Protein AF-A0A317YLZ7-F1 (afdb_monomer)

Solvent-accessible surface area (backbone atoms only — not comparable to full-atom values): 7105 Å² total; per-residue (Å²): 136,57,72,63,61,44,31,77,71,70,47,100,58,85,83,80,78,48,84,94,40,26,85,81,84,81,86,85,87,81,85,78,89,62,98,79,67,65,91,56,52,68,58,48,54,52,48,66,73,26,67,70,48,34,42,48,42,15,74,77,65,61,37,84,62,92,52,91,95,43,78,86,51,63,61,101,81,50,81,52,73,91,75,49,51,57,55,51,78,89,74,54,79,95,54,59,69,71,60,49,52,64,75,74,109

Foldseek 3Di:
DDLVVCVVVVHPGADDQDPVAHEDDDDDDDQDDDDDGDPCPVVVVCVCLDQVNQLVCCVVPQDDHPDPPHDRDDDPRDDDPVPHRHDDPVNDDPAPPVRVVVVVD

Structure (mmCIF, N/CA/C/O backbone):
data_AF-A0A317YLZ7-F1
#
_entry.id   AF-A0A317YLZ7-F1
#
loop_
_atom_site.group_PDB
_atom_site.id
_atom_site.type_symbol
_atom_site.label_atom_id
_atom_site.label_alt_id
_atom_site.label_comp_id
_atom_site.label_asym_id
_atom_site.label_entity_id
_atom_site.label_seq_id
_atom_site.pdbx_PDB_ins_code
_atom_site.Cartn_x
_atom_site.Cartn_y
_atom_site.Cartn_z
_atom_site.occupancy
_atom_site.B_iso_or_equiv
_atom_site.auth_seq_id
_atom_site.auth_comp_id
_atom_site.auth_asym_id
_atom_site.auth_atom_id
_atom_site.pdbx_PDB_model_num
ATOM 1 N N . GLN A 1 1 ? 2.590 15.661 0.797 1.00 59.16 1 GLN A N 1
ATOM 2 C CA . GLN A 1 1 ? 2.563 15.504 2.269 1.00 59.16 1 GLN A CA 1
ATOM 3 C C . GLN A 1 1 ? 1.154 15.080 2.642 1.00 59.16 1 GLN A C 1
ATOM 5 O O . GLN A 1 1 ? 0.222 15.622 2.059 1.00 59.16 1 GLN A O 1
ATOM 10 N N . ASP A 1 2 ? 1.008 14.080 3.508 1.00 80.69 2 ASP A N 1
ATOM 11 C CA . ASP A 1 2 ? -0.284 13.485 3.878 1.00 80.69 2 ASP A CA 1
ATOM 12 C C . ASP A 1 2 ? -0.834 14.063 5.200 1.00 80.69 2 ASP A C 1
ATOM 14 O O . ASP A 1 2 ? -0.203 14.909 5.836 1.00 80.69 2 ASP A O 1
ATOM 18 N N . ALA A 1 3 ? -2.023 13.619 5.623 1.00 85.56 3 ALA A N 1
ATOM 19 C CA . ALA A 1 3 ? -2.669 14.087 6.855 1.00 85.56 3 ALA A CA 1
ATOM 20 C C . ALA A 1 3 ? -1.830 13.823 8.125 1.00 85.56 3 ALA A C 1
ATOM 22 O O . ALA A 1 3 ? -1.826 14.647 9.039 1.00 85.56 3 ALA A O 1
ATOM 23 N N . ARG A 1 4 ? -1.068 12.718 8.160 1.00 85.19 4 ARG A N 1
ATOM 24 C CA . ARG A 1 4 ? -0.138 12.387 9.257 1.00 85.19 4 ARG A CA 1
ATOM 25 C C . ARG A 1 4 ? 0.943 13.437 9.412 1.00 85.19 4 ARG A C 1
ATOM 27 O O . ARG A 1 4 ? 1.182 13.917 10.514 1.00 85.19 4 ARG A O 1
ATOM 34 N N . THR A 1 5 ? 1.544 13.835 8.293 1.00 87.69 5 THR A N 1
ATOM 35 C CA . THR A 1 5 ? 2.594 14.856 8.277 1.00 87.69 5 THR A CA 1
ATOM 36 C C . THR A 1 5 ? 2.117 16.155 8.936 1.00 87.69 5 THR A C 1
ATOM 38 O O . THR A 1 5 ? 2.860 16.772 9.694 1.00 87.69 5 THR A O 1
ATOM 41 N N . TRP A 1 6 ? 0.874 16.571 8.677 1.00 90.00 6 TRP A N 1
ATOM 42 C CA . TRP A 1 6 ? 0.303 17.780 9.276 1.00 90.00 6 TRP A CA 1
ATOM 43 C C . TRP A 1 6 ? -0.043 17.604 10.756 1.00 90.00 6 TRP A C 1
ATOM 45 O O . TRP A 1 6 ? 0.287 18.478 11.557 1.00 90.00 6 TRP A O 1
ATOM 55 N N . LYS A 1 7 ? -0.622 16.461 11.139 1.00 90.06 7 LYS A N 1
ATOM 56 C CA . LYS A 1 7 ? -0.879 16.125 12.547 1.00 90.06 7 LYS A CA 1
ATOM 57 C C . LYS A 1 7 ? 0.412 16.140 13.377 1.00 90.06 7 LYS A C 1
ATOM 59 O O . LYS A 1 7 ? 0.462 16.788 14.417 1.00 90.06 7 LYS A O 1
ATOM 64 N N . ASN A 1 8 ? 1.483 15.529 12.869 1.00 88.38 8 ASN A N 1
ATOM 65 C CA . ASN A 1 8 ? 2.789 15.473 13.540 1.00 88.38 8 ASN A CA 1
ATOM 66 C C . ASN A 1 8 ? 3.482 16.845 13.630 1.00 88.38 8 ASN A C 1
ATOM 68 O O . ASN A 1 8 ? 4.347 17.044 14.476 1.00 88.38 8 ASN A O 1
ATOM 72 N N . LYS A 1 9 ? 3.081 17.814 12.796 1.00 92.25 9 LYS A N 1
ATOM 73 C CA . LYS A 1 9 ? 3.517 19.220 12.881 1.00 92.25 9 LYS A CA 1
ATOM 74 C C . LYS A 1 9 ? 2.714 20.052 13.892 1.00 92.25 9 LYS A C 1
ATOM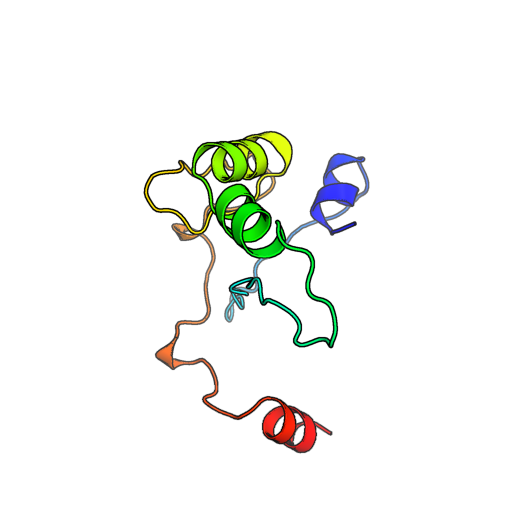 76 O O . LYS A 1 9 ? 2.934 21.256 13.977 1.00 92.25 9 LYS A O 1
ATOM 81 N N . GLY A 1 10 ? 1.780 19.446 14.628 1.00 92.69 10 GLY A N 1
ATOM 82 C CA . GLY A 1 10 ? 0.967 20.126 15.641 1.00 92.69 10 GLY A CA 1
ATOM 83 C C . GLY A 1 10 ? -0.254 20.864 15.089 1.00 92.69 10 GLY A C 1
ATOM 84 O O . GLY A 1 10 ? -0.894 21.615 15.822 1.00 92.69 10 GLY A O 1
ATOM 85 N N . TYR A 1 11 ? -0.604 20.662 13.814 1.00 94.50 11 TYR A N 1
ATOM 86 C CA . TYR A 1 11 ? -1.858 21.193 13.281 1.00 94.50 11 TYR A CA 1
ATOM 87 C C . TYR A 1 11 ? -3.052 20.448 13.899 1.00 94.50 11 TYR A C 1
ATOM 89 O O . TYR A 1 11 ? -2.937 19.253 14.187 1.00 94.50 11 TYR A O 1
ATOM 97 N N . PRO A 1 12 ? -4.215 21.107 14.057 1.00 95.12 12 PRO A N 1
ATOM 98 C CA . PRO A 1 12 ? -5.421 20.503 14.625 1.00 95.12 12 PRO A CA 1
ATOM 99 C C . PRO A 1 12 ? -6.087 19.538 13.626 1.00 95.12 12 PRO A C 1
ATOM 101 O O . PRO A 1 12 ? -7.157 19.807 13.084 1.00 95.12 12 PRO A O 1
ATOM 104 N N . VAL A 1 13 ? -5.423 18.413 13.350 1.00 93.56 13 VAL A N 1
ATOM 105 C CA . VAL A 1 13 ? -5.851 17.385 12.395 1.00 93.56 13 VAL A CA 1
ATOM 106 C C . VAL A 1 13 ? -6.210 16.103 13.138 1.00 93.56 13 VAL A C 1
ATOM 108 O O . VAL A 1 13 ? -5.370 15.480 13.792 1.00 93.56 13 VAL A O 1
ATOM 111 N N . SER A 1 14 ? -7.453 15.664 12.964 1.00 92.50 14 SER A N 1
ATOM 112 C CA . SER A 1 14 ? -7.927 14.348 13.396 1.00 92.50 14 SER A CA 1
ATOM 113 C C . SER A 1 14 ? -7.932 13.382 12.214 1.00 92.50 14 SER A C 1
ATOM 115 O O . SER A 1 14 ? -8.330 13.744 11.110 1.00 92.50 14 SER A O 1
ATOM 117 N N . ILE A 1 15 ? -7.492 12.146 12.447 1.00 92.25 15 ILE A N 1
ATOM 118 C CA . ILE A 1 15 ? -7.497 11.071 11.447 1.00 92.25 15 ILE A CA 1
ATOM 119 C C . ILE A 1 15 ? -8.609 10.111 11.851 1.00 92.25 15 ILE A C 1
ATOM 121 O O . ILE A 1 15 ? -8.604 9.614 12.975 1.00 92.25 15 ILE A O 1
ATOM 125 N N . VAL A 1 16 ? -9.570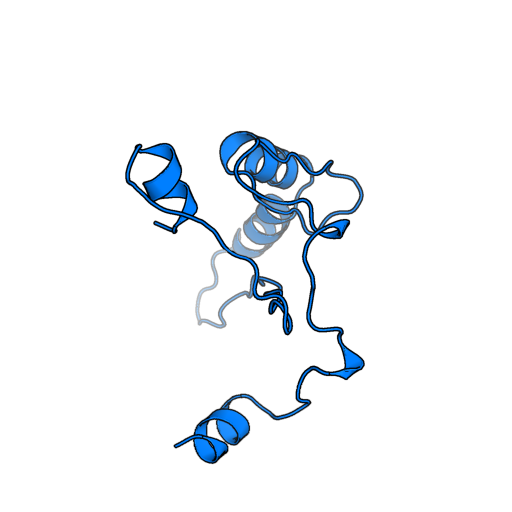 9.902 10.955 1.00 93.88 16 VAL A N 1
ATOM 126 C CA . VAL A 1 16 ? -10.771 9.096 11.201 1.00 93.88 16 VAL A CA 1
ATOM 127 C C . VAL A 1 16 ? -10.829 7.977 10.172 1.00 93.88 16 VAL A C 1
ATOM 129 O O . VAL A 1 16 ? -10.652 8.218 8.978 1.00 93.88 16 VAL A O 1
ATOM 132 N N . TYR A 1 17 ? -11.107 6.764 10.640 1.00 95.38 17 TYR A N 1
ATOM 133 C CA . TYR A 1 17 ? -11.416 5.611 9.801 1.00 95.38 17 TYR A CA 1
ATOM 134 C C . TYR A 1 17 ? -12.945 5.446 9.748 1.00 95.38 17 TYR A C 1
ATOM 136 O O . TYR A 1 17 ? -13.539 5.212 10.802 1.00 95.38 17 TYR A O 1
ATOM 144 N N . PRO A 1 18 ? -13.605 5.613 8.582 1.00 97.31 18 PRO A N 1
ATOM 145 C CA . PRO A 1 18 ? -15.066 5.549 8.479 1.00 97.31 18 PRO A CA 1
ATOM 146 C C . PRO A 1 18 ? -15.633 4.217 8.976 1.00 97.31 18 PRO A C 1
ATOM 148 O O . PRO A 1 18 ? -15.157 3.152 8.572 1.00 97.31 18 PRO A O 1
ATOM 151 N N . ILE A 1 19 ? -16.658 4.278 9.831 1.00 97.38 19 ILE A N 1
ATOM 152 C CA . ILE A 1 19 ? -17.244 3.103 10.497 1.00 97.38 19 ILE A CA 1
ATOM 153 C C . ILE A 1 19 ? -18.027 2.205 9.533 1.00 97.38 19 ILE A C 1
ATOM 155 O O . ILE A 1 19 ? -18.133 1.001 9.755 1.00 97.38 19 ILE A O 1
ATOM 159 N N . GLU A 1 20 ? -18.546 2.776 8.447 1.00 97.44 20 GLU A N 1
ATOM 160 C CA . GLU A 1 20 ? -19.263 2.075 7.382 1.00 97.44 20 GLU A CA 1
ATOM 161 C C . GLU A 1 20 ? -18.324 1.187 6.555 1.00 97.44 20 GLU A C 1
ATOM 163 O O . GLU A 1 20 ? -18.757 0.211 5.934 1.00 97.44 20 GLU A O 1
ATOM 168 N N . GLY A 1 21 ? -17.033 1.527 6.549 1.00 97.38 21 GLY A N 1
ATOM 169 C CA . GLY A 1 21 ? -16.001 0.827 5.809 1.00 97.38 21 GLY A CA 1
ATOM 170 C C . GLY A 1 21 ? -14.887 1.761 5.345 1.00 97.38 21 GLY A C 1
ATOM 171 O O . GLY A 1 21 ? -15.111 2.737 4.634 1.00 97.38 21 GLY A O 1
ATOM 172 N N . THR A 1 22 ? -13.654 1.408 5.684 1.00 97.88 22 THR A N 1
ATOM 173 C CA . THR A 1 22 ? -12.436 2.073 5.224 1.00 97.88 22 THR A CA 1
ATOM 174 C C . THR A 1 22 ? -11.865 1.341 4.010 1.00 97.88 22 THR A C 1
ATOM 176 O O . THR A 1 22 ? -11.594 0.140 4.065 1.00 97.88 22 THR A O 1
ATOM 179 N N . MET A 1 23 ? -11.645 2.058 2.908 1.00 97.31 23 MET A N 1
ATOM 180 C CA . MET A 1 23 ? -10.906 1.524 1.762 1.00 97.31 23 MET A CA 1
ATOM 181 C C . MET A 1 23 ? -9.425 1.358 2.120 1.00 97.31 23 MET A C 1
ATOM 183 O O . MET A 1 23 ? -8.793 2.303 2.591 1.00 97.31 23 MET A O 1
ATOM 187 N N . LEU A 1 24 ? -8.859 0.178 1.854 1.00 96.94 24 LEU A N 1
ATOM 188 C CA . LEU A 1 24 ? -7.417 -0.049 1.934 1.00 96.94 24 LEU A CA 1
ATOM 189 C C . LEU A 1 24 ? -6.814 -0.026 0.532 1.00 96.94 24 LEU A C 1
ATOM 191 O O . LEU A 1 24 ? -7.065 -0.926 -0.269 1.00 96.94 24 LEU A O 1
ATOM 195 N N . ASN A 1 25 ? -5.978 0.971 0.259 1.00 95.81 25 ASN A N 1
ATOM 196 C CA . ASN A 1 25 ? -5.195 1.006 -0.969 1.00 95.81 25 ASN A CA 1
ATOM 197 C C . ASN A 1 25 ? -3.991 0.065 -0.843 1.00 95.81 25 ASN A C 1
ATOM 199 O O . ASN A 1 25 ? -3.290 0.071 0.169 1.00 95.81 25 ASN A O 1
ATOM 203 N N . VAL A 1 26 ? -3.757 -0.744 -1.878 1.00 96.31 26 VAL A N 1
ATOM 204 C CA . VAL A 1 26 ? -2.556 -1.578 -2.003 1.00 96.31 26 VAL A CA 1
ATOM 205 C C . VAL A 1 26 ? -1.649 -0.926 -3.033 1.00 96.31 26 VAL A C 1
ATOM 207 O O . VAL A 1 26 ? -1.856 -1.071 -4.238 1.00 96.31 26 VAL A O 1
ATOM 210 N N . ASP A 1 27 ? -0.665 -0.180 -2.543 1.00 96.19 27 ASP A N 1
ATOM 211 C CA . ASP A 1 27 ? 0.247 0.572 -3.397 1.00 96.19 27 ASP A CA 1
ATOM 212 C C . ASP A 1 27 ? 1.178 -0.368 -4.178 1.00 96.19 27 ASP A C 1
ATOM 214 O O . ASP A 1 27 ? 1.677 -1.372 -3.660 1.00 96.19 27 ASP A O 1
ATOM 218 N N . GLY A 1 28 ? 1.410 -0.036 -5.450 1.00 96.38 28 GLY A N 1
ATOM 219 C CA . GLY A 1 28 ? 2.189 -0.844 -6.385 1.00 96.38 28 GLY A CA 1
ATOM 220 C C . GLY A 1 28 ? 3.387 -0.101 -6.968 1.00 96.38 28 GLY A C 1
ATOM 221 O O . GLY A 1 28 ? 3.448 1.126 -6.978 1.00 96.38 28 GLY A O 1
ATOM 222 N N . ILE A 1 29 ? 4.339 -0.867 -7.501 1.00 97.88 29 ILE A N 1
ATOM 223 C CA . ILE A 1 29 ? 5.477 -0.359 -8.273 1.00 97.88 29 ILE A CA 1
ATOM 224 C C . ILE A 1 29 ? 5.454 -1.056 -9.632 1.00 97.88 29 ILE A C 1
ATOM 226 O O . ILE A 1 29 ? 5.359 -2.281 -9.697 1.00 97.88 29 ILE A O 1
ATOM 230 N N . ALA A 1 30 ? 5.578 -0.284 -10.709 1.00 97.81 30 ALA A N 1
ATOM 231 C CA . ALA A 1 30 ? 5.659 -0.795 -12.072 1.00 97.81 30 ALA A CA 1
ATOM 232 C C . ALA A 1 30 ? 6.892 -0.231 -12.786 1.00 97.81 30 ALA A C 1
ATOM 234 O O . ALA A 1 30 ? 7.347 0.878 -12.501 1.00 97.81 30 ALA A O 1
ATOM 235 N N . LEU A 1 31 ? 7.434 -1.003 -13.726 1.00 97.62 31 LEU A N 1
ATOM 236 C CA . LEU A 1 31 ? 8.453 -0.520 -14.651 1.00 97.62 31 LEU A CA 1
ATOM 237 C C . LEU A 1 31 ? 7.751 0.097 -15.856 1.00 97.62 31 LEU A C 1
ATOM 239 O O . LEU A 1 31 ? 6.931 -0.557 -16.492 1.00 97.62 31 LEU A O 1
ATOM 243 N N . VAL A 1 32 ? 8.079 1.350 -16.156 1.00 97.69 32 VAL A N 1
ATOM 244 C CA . VAL A 1 32 ? 7.541 2.046 -17.326 1.00 97.69 32 VAL A CA 1
ATOM 245 C C . VAL A 1 32 ? 8.253 1.545 -18.576 1.00 97.69 32 VAL A C 1
ATOM 247 O O . VAL A 1 32 ? 9.485 1.527 -18.625 1.00 97.69 32 VAL A O 1
ATOM 250 N N . GLU A 1 33 ? 7.476 1.165 -19.585 1.00 97.00 33 GLU A N 1
ATOM 251 C CA . GLU A 1 33 ? 7.996 0.837 -20.906 1.00 97.00 33 GLU A CA 1
ATOM 252 C C . GLU A 1 33 ? 8.509 2.105 -21.598 1.00 97.00 33 GLU A C 1
ATOM 254 O O . GLU A 1 33 ? 7.802 3.106 -21.711 1.00 97.00 33 GLU A O 1
ATOM 259 N N . ASN A 1 34 ? 9.772 2.087 -22.018 1.00 96.88 34 ASN A N 1
ATOM 260 C CA . ASN A 1 34 ? 10.397 3.171 -22.766 1.00 96.88 34 ASN A CA 1
ATOM 261 C C . ASN A 1 34 ? 11.563 2.631 -23.609 1.00 96.88 34 ASN A C 1
ATOM 263 O O . ASN A 1 34 ? 12.014 1.505 -23.411 1.00 96.88 34 ASN A O 1
ATOM 267 N N . ALA A 1 35 ? 12.053 3.442 -24.553 1.00 97.50 35 ALA A N 1
ATOM 268 C CA . ALA A 1 35 ? 13.083 3.022 -25.506 1.00 97.50 35 ALA A CA 1
ATOM 269 C C . ALA A 1 35 ? 14.438 2.683 -24.853 1.00 97.50 35 ALA A C 1
ATOM 271 O O . ALA A 1 35 ? 15.164 1.826 -25.347 1.00 97.50 35 ALA A O 1
ATOM 272 N N . HIS A 1 36 ? 14.781 3.344 -23.743 1.00 97.00 36 HIS A N 1
ATOM 273 C CA . HIS A 1 36 ? 16.084 3.214 -23.086 1.00 97.00 36 HIS A CA 1
ATOM 274 C C . HIS A 1 36 ? 15.914 3.046 -21.567 1.00 97.00 36 HIS A C 1
ATOM 276 O O . HIS A 1 36 ? 16.184 3.979 -20.801 1.00 97.00 36 HIS A O 1
ATOM 282 N N . PRO A 1 37 ? 15.453 1.872 -21.097 1.00 96.50 37 PRO A N 1
ATOM 283 C CA . PRO A 1 37 ? 15.188 1.663 -19.683 1.00 96.50 37 PRO A CA 1
ATOM 284 C C . PRO A 1 37 ? 16.493 1.660 -18.891 1.00 96.50 37 PRO A C 1
ATOM 286 O O . PRO A 1 37 ? 17.472 1.009 -19.258 1.00 96.50 37 PRO A O 1
ATOM 289 N N . HIS A 1 38 ? 16.507 2.355 -17.752 1.00 97.69 38 HIS A N 1
ATOM 290 C CA . HIS A 1 38 ? 17.700 2.403 -16.914 1.00 97.69 38 HIS A CA 1
ATOM 291 C C . HIS A 1 38 ? 18.065 0.989 -16.410 1.00 97.69 38 HIS A C 1
ATOM 293 O O . HIS A 1 38 ? 17.210 0.315 -15.816 1.00 97.69 38 HIS A O 1
ATOM 299 N N . PRO A 1 39 ? 19.331 0.542 -16.536 1.00 97.31 39 PRO A N 1
ATOM 300 C CA . PRO A 1 39 ? 19.723 -0.847 -16.265 1.00 97.31 39 PRO A CA 1
ATOM 301 C C . PRO A 1 39 ? 19.540 -1.269 -14.797 1.00 97.31 39 PRO A C 1
ATOM 303 O O . PRO A 1 39 ? 19.436 -2.453 -14.490 1.00 97.31 39 PRO A O 1
ATOM 306 N N . LYS A 1 40 ? 19.467 -0.308 -13.864 1.00 98.25 40 LYS A N 1
ATOM 307 C CA . LYS A 1 40 ? 19.259 -0.565 -12.423 1.00 98.25 40 LYS A CA 1
ATOM 308 C C . LYS A 1 40 ? 17.799 -0.476 -11.958 1.00 98.25 40 LYS A C 1
ATOM 310 O O . LYS A 1 40 ? 17.552 -0.631 -10.766 1.00 98.25 40 LYS A O 1
ATOM 315 N N . SER A 1 41 ? 16.837 -0.241 -12.850 1.00 97.56 41 SER A N 1
ATOM 316 C CA . SER A 1 41 ? 15.414 -0.087 -12.489 1.00 97.56 41 SER A CA 1
ATOM 317 C C . SER A 1 41 ? 14.854 -1.306 -11.739 1.00 97.56 41 SER A C 1
ATOM 319 O O . SER A 1 41 ? 14.266 -1.159 -10.672 1.00 97.56 41 SER A O 1
ATOM 321 N N . LYS A 1 42 ? 15.155 -2.527 -12.198 1.00 98.12 42 LYS A N 1
ATOM 322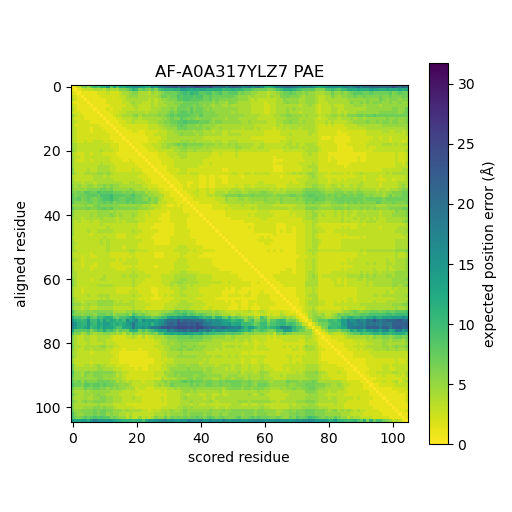 C CA . LYS A 1 42 ? 14.800 -3.772 -11.488 1.00 98.12 42 LYS A CA 1
ATOM 323 C C . LYS A 1 42 ? 15.430 -3.858 -10.093 1.00 98.12 42 LYS A C 1
ATOM 325 O O . LYS A 1 42 ? 14.777 -4.260 -9.135 1.00 98.12 42 LYS 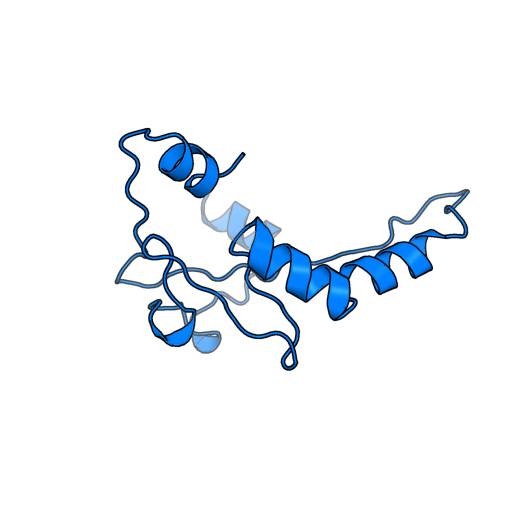A O 1
ATOM 330 N N . LYS A 1 43 ? 16.692 -3.434 -9.953 1.00 98.38 43 LYS A N 1
ATOM 331 C CA . LYS A 1 43 ? 17.389 -3.405 -8.656 1.00 98.38 43 LYS A CA 1
ATOM 332 C C . LYS A 1 43 ? 16.746 -2.402 -7.694 1.00 98.38 43 LYS A C 1
ATOM 334 O O . LYS A 1 43 ? 16.690 -2.676 -6.499 1.00 98.38 43 LYS A O 1
ATOM 339 N N . LEU A 1 44 ? 16.229 -1.286 -8.208 1.00 98.56 44 LEU A N 1
ATOM 340 C CA . LEU A 1 44 ? 15.458 -0.330 -7.416 1.00 98.56 44 LEU A CA 1
ATOM 341 C C . LEU A 1 44 ? 14.151 -0.949 -6.905 1.00 98.56 44 LEU A C 1
ATOM 343 O O . LEU A 1 44 ? 13.871 -0.826 -5.719 1.00 98.56 44 LEU A O 1
ATOM 347 N N . VAL A 1 45 ? 13.402 -1.672 -7.748 1.00 98.50 45 VAL A N 1
ATOM 348 C CA . VAL A 1 45 ? 12.193 -2.394 -7.301 1.00 98.50 45 VAL A CA 1
ATOM 349 C C . VAL A 1 45 ? 12.538 -3.356 -6.1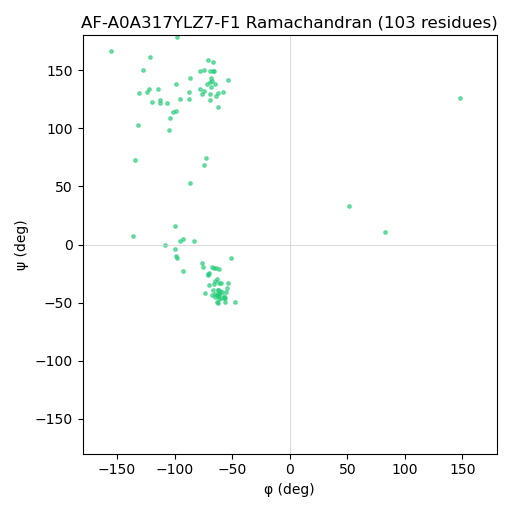61 1.00 98.50 45 VAL A C 1
ATOM 351 O O . VAL A 1 45 ? 11.928 -3.284 -5.098 1.00 98.50 45 VAL A O 1
ATOM 354 N N . HIS A 1 46 ? 13.583 -4.176 -6.327 1.00 98.44 46 HIS A N 1
ATOM 355 C CA . HIS A 1 46 ? 14.036 -5.088 -5.271 1.00 98.44 46 HIS A CA 1
ATOM 356 C C . HIS A 1 46 ? 14.430 -4.369 -3.979 1.00 98.44 46 HIS A C 1
ATOM 358 O O . HIS A 1 46 ? 14.103 -4.851 -2.895 1.00 98.44 46 HIS A O 1
ATOM 364 N N . TYR A 1 47 ? 15.116 -3.228 -4.085 1.00 98.62 47 TYR A N 1
ATOM 365 C CA . TYR A 1 47 ? 15.487 -2.406 -2.937 1.00 98.62 47 TYR A CA 1
ATOM 366 C C . TYR A 1 47 ? 14.247 -1.891 -2.198 1.00 98.62 47 TYR A C 1
ATOM 368 O O . TYR A 1 47 ? 14.135 -2.105 -0.991 1.00 98.62 47 TYR A O 1
ATOM 376 N N . LEU A 1 48 ? 13.28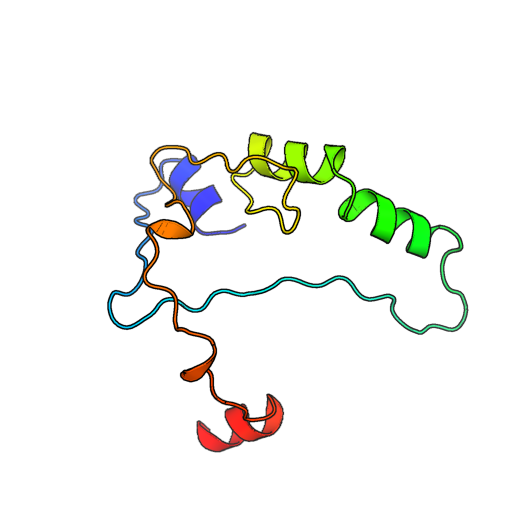5 -1.300 -2.912 1.00 98.38 48 LEU A N 1
ATOM 377 C CA . LEU A 1 48 ? 12.054 -0.754 -2.329 1.00 98.38 48 LEU A CA 1
ATOM 378 C C . LEU A 1 48 ? 11.201 -1.832 -1.642 1.00 98.38 48 LEU A C 1
ATOM 380 O O . LEU A 1 48 ? 10.590 -1.565 -0.609 1.00 98.38 48 LEU A O 1
ATOM 384 N N . THR A 1 49 ? 11.208 -3.066 -2.156 1.00 98.12 49 THR A N 1
ATOM 385 C CA . THR A 1 49 ? 10.488 -4.212 -1.564 1.00 98.12 49 THR A CA 1
ATOM 386 C C . THR A 1 49 ? 11.331 -5.047 -0.588 1.00 98.12 49 THR A C 1
ATOM 388 O O . THR A 1 49 ? 10.902 -6.116 -0.139 1.00 98.12 49 THR A O 1
ATOM 391 N N . SER A 1 50 ? 12.560 -4.623 -0.284 1.00 98.56 50 SER A N 1
ATOM 392 C CA . SER A 1 50 ? 13.449 -5.351 0.628 1.00 98.56 50 SER A CA 1
ATOM 393 C C . SER A 1 50 ? 13.017 -5.182 2.085 1.00 98.56 50 SER A C 1
ATOM 395 O O . SER A 1 50 ? 12.473 -4.147 2.467 1.00 98.56 50 SER A O 1
ATOM 397 N N . ARG A 1 51 ? 13.285 -6.190 2.926 1.00 98.31 51 ARG A N 1
ATOM 398 C CA . ARG A 1 51 ? 12.914 -6.167 4.351 1.00 98.31 51 ARG A CA 1
ATOM 399 C C . ARG A 1 51 ? 13.479 -4.948 5.084 1.00 98.31 51 ARG A C 1
ATOM 401 O O . ARG A 1 51 ? 12.753 -4.308 5.830 1.00 98.31 51 ARG A O 1
ATOM 408 N N . SER A 1 52 ? 14.754 -4.621 4.879 1.00 97.94 52 SER A N 1
ATOM 409 C CA . SER A 1 52 ? 15.415 -3.516 5.586 1.00 97.94 52 SER A CA 1
ATOM 410 C C . SER A 1 52 ? 14.821 -2.155 5.227 1.00 97.94 52 SER A C 1
ATOM 412 O O . SER A 1 52 ? 14.575 -1.345 6.115 1.00 97.94 52 SER A O 1
ATOM 414 N N . VAL A 1 53 ? 14.541 -1.916 3.945 1.00 98.38 53 VAL A N 1
ATOM 415 C CA . VAL A 1 53 ? 13.906 -0.670 3.491 1.00 98.38 53 VAL A CA 1
ATOM 416 C C . VAL A 1 53 ? 12.472 -0.586 3.989 1.00 98.38 53 VAL A C 1
ATOM 418 O O . VAL A 1 53 ? 12.067 0.447 4.507 1.00 98.38 53 VAL A O 1
ATOM 421 N N . GLN A 1 54 ? 11.722 -1.682 3.906 1.00 98.31 54 GLN A N 1
ATOM 422 C CA . GLN A 1 54 ? 10.361 -1.742 4.427 1.00 98.31 54 GLN A CA 1
ATOM 423 C C . GLN A 1 54 ? 10.315 -1.498 5.944 1.00 98.31 54 GLN A C 1
ATOM 425 O O . GLN A 1 54 ? 9.495 -0.711 6.402 1.00 98.31 54 GLN A O 1
ATOM 430 N N . GLN A 1 55 ? 11.237 -2.081 6.714 1.00 97.06 55 GLN A N 1
ATOM 431 C CA . GLN A 1 55 ? 11.346 -1.835 8.156 1.00 97.06 55 GLN A CA 1
ATOM 432 C C . GLN A 1 55 ? 11.674 -0.372 8.465 1.00 97.06 55 GLN A C 1
ATOM 434 O O . GLN A 1 55 ? 11.120 0.194 9.405 1.00 97.06 55 GLN A O 1
ATOM 439 N N . ARG A 1 56 ? 12.549 0.247 7.665 1.00 96.12 56 ARG A N 1
ATOM 440 C CA . ARG A 1 56 ? 12.868 1.671 7.786 1.00 96.12 56 ARG A CA 1
ATOM 441 C C . ARG A 1 56 ? 11.644 2.547 7.523 1.00 96.12 56 ARG A C 1
ATOM 443 O O . ARG A 1 56 ? 11.407 3.483 8.272 1.00 96.12 56 ARG A O 1
ATOM 450 N N . LEU A 1 57 ? 10.854 2.223 6.497 1.00 94.88 57 LEU A N 1
ATOM 451 C CA . LEU A 1 57 ? 9.631 2.962 6.178 1.00 94.88 57 LEU A CA 1
ATOM 452 C C . LEU A 1 57 ? 8.598 2.887 7.307 1.00 94.88 57 LEU A C 1
ATOM 454 O O . LEU A 1 57 ? 7.946 3.886 7.599 1.00 94.88 57 LEU A O 1
ATOM 458 N N . VAL A 1 58 ? 8.464 1.724 7.950 1.00 93.25 58 VAL A N 1
ATOM 459 C CA . VAL A 1 58 ? 7.613 1.577 9.136 1.00 93.25 58 VAL A CA 1
ATOM 460 C C . VAL A 1 58 ? 8.129 2.453 10.282 1.00 93.25 58 VAL A C 1
ATOM 462 O O . VAL A 1 58 ? 7.358 3.218 1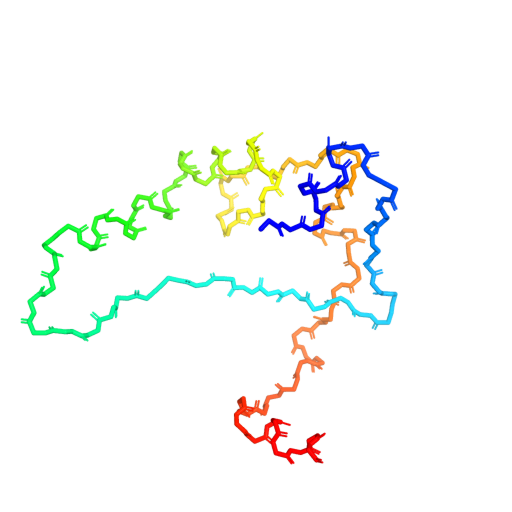0.843 1.00 93.25 58 VAL A O 1
ATOM 465 N N . ALA A 1 59 ? 9.426 2.382 10.592 1.00 91.81 59 ALA A N 1
ATOM 466 C CA . ALA A 1 59 ? 10.007 3.061 11.752 1.00 91.81 59 ALA A CA 1
ATOM 467 C C . ALA A 1 59 ? 10.074 4.594 11.623 1.00 91.81 59 ALA A C 1
ATOM 469 O O . ALA A 1 59 ? 9.947 5.295 12.619 1.00 91.81 59 ALA A O 1
ATOM 470 N N . GLU A 1 60 ? 10.318 5.120 10.418 1.00 90.62 60 GLU A N 1
ATOM 471 C CA . GLU A 1 60 ? 10.484 6.566 10.196 1.00 90.62 60 GLU A CA 1
ATOM 472 C C . GLU A 1 60 ? 9.175 7.277 9.814 1.00 90.62 60 GLU A C 1
ATOM 474 O O . GLU A 1 60 ? 9.079 8.494 9.978 1.00 90.62 60 GLU A O 1
ATOM 479 N N . PHE A 1 61 ? 8.183 6.553 9.278 1.00 88.62 61 PHE A N 1
ATOM 480 C CA . PHE A 1 61 ? 6.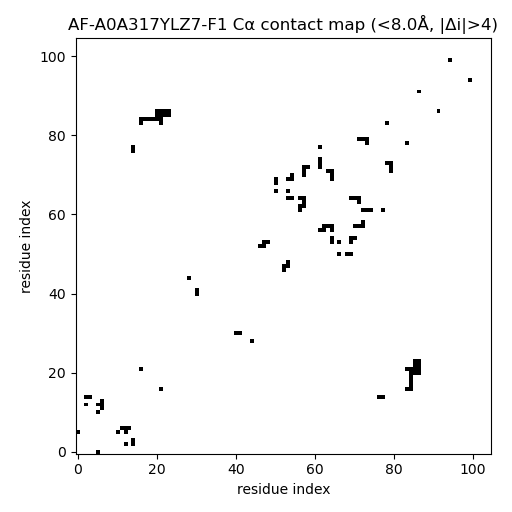993 7.167 8.666 1.00 88.62 61 PHE A CA 1
ATOM 481 C C . PHE A 1 61 ? 5.657 6.510 9.039 1.00 88.62 61 PHE A C 1
ATOM 483 O O . PHE A 1 61 ? 4.642 6.838 8.417 1.00 88.62 61 PHE A O 1
ATOM 490 N N . ASP A 1 62 ? 5.636 5.557 9.978 1.00 89.50 62 ASP A N 1
ATOM 491 C CA . ASP A 1 62 ? 4.439 4.772 10.325 1.00 89.50 62 ASP A CA 1
ATOM 492 C C . ASP A 1 62 ? 3.768 4.147 9.084 1.00 89.50 62 ASP A C 1
ATOM 494 O O . ASP A 1 62 ? 2.537 4.043 8.966 1.00 89.50 62 ASP A O 1
ATOM 498 N N . ALA A 1 63 ? 4.582 3.786 8.084 1.00 91.19 63 ALA A N 1
ATOM 499 C CA . ALA A 1 63 ? 4.100 3.103 6.895 1.00 91.19 63 ALA A CA 1
ATOM 500 C C . ALA A 1 63 ? 3.608 1.699 7.263 1.00 91.19 63 ALA A C 1
ATOM 502 O O . ALA A 1 63 ? 4.035 1.102 8.248 1.00 91.19 63 ALA A O 1
ATOM 503 N N . LYS A 1 64 ? 2.733 1.131 6.433 1.00 93.88 64 LYS A N 1
ATOM 504 C CA . LYS A 1 64 ? 2.279 -0.252 6.594 1.00 93.88 64 LYS A CA 1
ATOM 505 C C . LYS A 1 64 ? 2.973 -1.125 5.563 1.00 93.88 64 LYS A C 1
ATOM 507 O O . LYS A 1 64 ? 2.718 -0.996 4.369 1.00 93.88 64 LYS A O 1
ATOM 512 N N . SER A 1 65 ? 3.902 -1.963 6.023 1.00 96.44 65 SER A N 1
ATOM 513 C CA . SER A 1 65 ? 4.663 -2.826 5.123 1.00 96.44 65 SER A CA 1
ATOM 514 C C . SER A 1 65 ? 3.779 -3.904 4.502 1.00 96.44 65 SER A C 1
ATOM 516 O O . SER A 1 65 ? 2.918 -4.481 5.159 1.00 96.44 65 SER A O 1
ATOM 518 N N . ILE A 1 66 ? 4.052 -4.229 3.237 1.00 96.44 66 ILE A N 1
ATOM 519 C CA . ILE A 1 66 ? 3.434 -5.364 2.540 1.00 96.44 66 ILE A CA 1
ATOM 520 C C . ILE A 1 66 ? 4.033 -6.719 2.960 1.00 96.44 66 ILE A C 1
ATOM 522 O O . ILE A 1 66 ? 3.482 -7.778 2.651 1.00 96.44 66 ILE A O 1
ATOM 526 N N . ARG A 1 67 ? 5.200 -6.716 3.617 1.00 97.31 67 ARG A N 1
ATOM 527 C CA . ARG A 1 67 ? 5.907 -7.945 3.981 1.00 97.31 67 ARG A CA 1
ATOM 528 C C . ARG A 1 67 ? 5.424 -8.487 5.322 1.00 97.31 67 ARG A C 1
ATOM 530 O O . ARG A 1 67 ? 5.209 -7.740 6.264 1.00 97.31 67 ARG A O 1
ATOM 537 N N . LYS A 1 68 ? 5.363 -9.816 5.430 1.00 96.56 68 LYS A N 1
ATOM 538 C CA . LYS A 1 68 ? 4.994 -10.523 6.670 1.00 96.56 68 LYS A CA 1
ATOM 539 C C . LYS A 1 68 ? 6.109 -10.548 7.726 1.00 96.56 68 LYS A C 1
ATOM 541 O O . LYS A 1 68 ? 5.839 -10.833 8.882 1.00 96.56 68 LYS A O 1
ATOM 546 N N . ASP A 1 69 ? 7.358 -10.313 7.321 1.00 97.31 69 ASP A N 1
ATOM 547 C CA . ASP A 1 69 ? 8.569 -10.374 8.159 1.00 97.31 69 ASP A CA 1
ATOM 548 C C . ASP A 1 69 ? 9.054 -8.986 8.632 1.00 97.31 69 ASP A C 1
ATOM 550 O O . ASP A 1 69 ? 10.203 -8.828 9.068 1.00 97.31 69 ASP A O 1
ATOM 554 N N . VAL A 1 70 ? 8.178 -7.984 8.523 1.00 96.38 70 VAL A N 1
ATOM 555 C CA . VAL A 1 70 ? 8.354 -6.613 9.005 1.00 96.38 70 VAL A CA 1
ATOM 556 C C . VAL A 1 70 ? 7.249 -6.349 10.022 1.00 96.38 70 VAL A C 1
ATOM 558 O O . VAL A 1 70 ? 6.072 -6.507 9.710 1.00 96.38 70 VAL A O 1
ATOM 561 N N . SER A 1 71 ? 7.625 -5.979 11.242 1.00 91.38 71 SER A N 1
ATOM 562 C CA . SER A 1 71 ? 6.653 -5.697 12.299 1.00 91.38 71 SER A CA 1
ATOM 563 C C . SER A 1 71 ? 5.936 -4.381 12.020 1.00 91.38 71 SER A C 1
ATOM 565 O O . SER A 1 71 ? 6.590 -3.408 11.649 1.00 91.38 71 SER A O 1
ATOM 567 N N . GLU A 1 72 ? 4.619 -4.333 12.235 1.00 87.88 72 GLU A N 1
ATOM 568 C CA . GLU A 1 72 ? 3.895 -3.061 12.302 1.00 87.88 72 GLU A CA 1
ATOM 569 C C . GLU A 1 72 ? 4.383 -2.258 13.515 1.00 87.88 72 GLU A C 1
ATOM 571 O O . GLU A 1 72 ? 4.571 -2.801 14.606 1.00 87.88 72 GLU A O 1
ATOM 576 N N . GLN A 1 73 ? 4.569 -0.958 13.310 1.00 83.62 73 GLN A N 1
ATOM 577 C CA . GLN A 1 73 ? 4.690 0.031 14.369 1.00 83.62 73 GLN A CA 1
ATOM 578 C C . GLN A 1 73 ? 3.475 0.947 14.250 1.00 83.62 73 GLN A C 1
ATOM 580 O O . GLN A 1 73 ? 3.086 1.338 13.148 1.00 83.62 73 GLN A O 1
ATOM 585 N N . SER A 1 74 ? 2.842 1.227 15.380 1.00 70.31 74 SER A N 1
ATOM 586 C CA . SER A 1 74 ? 1.745 2.178 15.459 1.00 70.31 74 SER A CA 1
ATOM 587 C C . SER A 1 74 ? 2.012 3.103 16.633 1.00 70.31 74 SER A C 1
ATOM 589 O O . SER A 1 74 ? 1.805 2.713 17.787 1.00 70.31 74 SER A O 1
ATOM 591 N N . ASP A 1 75 ? 2.463 4.316 16.345 1.00 67.81 75 ASP A N 1
ATOM 592 C CA . ASP A 1 75 ? 2.414 5.390 17.326 1.00 67.81 75 ASP A CA 1
ATOM 593 C C . ASP A 1 75 ? 0.949 5.831 17.525 1.00 67.81 75 ASP A C 1
ATOM 595 O O . ASP A 1 75 ? 0.088 5.590 16.675 1.00 67.81 75 ASP A O 1
ATOM 599 N N . GLN A 1 76 ? 0.647 6.480 18.657 1.00 63.47 76 GLN A N 1
ATOM 600 C CA . GLN A 1 76 ? -0.709 6.741 19.193 1.00 63.47 76 GLN A CA 1
ATOM 601 C C . GLN A 1 76 ? -1.729 7.377 18.223 1.00 63.47 76 GLN A C 1
ATOM 603 O O . GLN A 1 76 ? -2.913 7.466 18.542 1.00 63.47 76 GLN A O 1
ATOM 608 N N . SER A 1 77 ? -1.296 7.875 17.065 1.00 69.75 77 SER A N 1
ATOM 609 C CA . SER A 1 77 ? -2.137 8.601 16.118 1.00 69.75 77 SER A CA 1
ATOM 610 C C . SER A 1 77 ? -2.686 7.768 14.954 1.00 69.75 77 SER A C 1
ATOM 612 O O . SER A 1 77 ? -3.567 8.285 14.258 1.00 69.75 77 SER A O 1
ATOM 614 N N . ILE A 1 78 ? -2.192 6.538 14.745 1.00 84.62 78 ILE A N 1
ATOM 615 C CA . ILE A 1 78 ? -2.529 5.660 13.612 1.00 84.62 78 ILE A CA 1
ATOM 616 C C . ILE A 1 78 ? -2.878 4.265 14.107 1.00 84.62 78 ILE A C 1
ATOM 618 O O . ILE A 1 78 ? -2.133 3.649 14.860 1.00 84.62 78 ILE A O 1
ATOM 622 N N . GLU A 1 79 ? -4.003 3.738 13.635 1.00 90.25 79 GLU A N 1
ATOM 623 C CA . GLU A 1 79 ? -4.467 2.420 14.050 1.00 90.25 79 GLU A CA 1
ATOM 624 C C . GLU A 1 79 ? -3.702 1.286 13.349 1.00 90.25 79 GLU A C 1
ATOM 626 O O . GLU A 1 79 ? -3.268 1.369 12.189 1.00 90.25 79 GLU A O 1
ATOM 631 N N . ASN A 1 80 ? -3.569 0.164 14.055 1.00 91.69 80 ASN A N 1
ATOM 632 C CA . ASN A 1 80 ? -3.125 -1.092 13.450 1.00 91.69 80 ASN A CA 1
ATOM 633 C C . ASN A 1 80 ? -4.182 -1.603 12.464 1.00 91.69 80 ASN A C 1
ATOM 635 O O . ASN A 1 80 ? -5.375 -1.409 12.695 1.00 91.69 80 ASN A O 1
ATOM 639 N N . LEU A 1 81 ? -3.778 -2.318 11.403 1.00 92.38 81 LEU A N 1
ATOM 640 C CA . LEU A 1 81 ? -4.731 -2.787 10.374 1.00 92.38 81 LEU A CA 1
ATOM 641 C C . LEU A 1 81 ? -5.891 -3.596 10.955 1.00 92.38 81 LEU A C 1
ATOM 643 O O . LEU A 1 81 ? -7.027 -3.444 10.518 1.00 92.38 81 LEU A O 1
ATOM 647 N N . LYS A 1 82 ? -5.608 -4.413 11.973 1.00 93.38 82 LYS A N 1
ATOM 648 C CA . LYS A 1 82 ? -6.599 -5.235 12.679 1.00 93.38 82 LYS A CA 1
ATOM 649 C C . LYS A 1 82 ? -7.706 -4.435 13.386 1.00 93.38 82 LYS A C 1
ATOM 651 O O . LYS A 1 82 ? -8.751 -5.008 13.668 1.00 93.38 82 LYS A O 1
ATOM 656 N N . ASN A 1 83 ? -7.474 -3.155 13.685 1.00 94.56 83 ASN A N 1
ATOM 657 C CA . ASN A 1 83 ? -8.423 -2.280 14.382 1.00 94.56 83 ASN A CA 1
ATOM 658 C C . ASN A 1 83 ? -9.213 -1.382 13.417 1.00 94.56 83 ASN A C 1
ATOM 660 O O . ASN A 1 83 ? -10.147 -0.704 13.837 1.00 94.56 83 ASN A O 1
ATOM 664 N N . ILE A 1 84 ? -8.838 -1.341 12.135 1.00 95.50 84 ILE A N 1
ATOM 665 C CA . ILE A 1 84 ? -9.500 -0.496 11.142 1.00 95.50 84 ILE A CA 1
ATOM 666 C C . ILE A 1 84 ? -10.688 -1.276 10.555 1.00 95.50 84 ILE A C 1
ATOM 668 O O . ILE A 1 84 ? -10.506 -2.421 10.131 1.00 95.50 84 ILE A O 1
ATOM 672 N N . PRO A 1 85 ? -11.895 -0.683 10.469 1.00 97.31 85 PRO A N 1
ATOM 673 C CA . PRO A 1 85 ? -13.058 -1.316 9.847 1.00 97.31 85 PRO A CA 1
ATOM 674 C C . PRO A 1 85 ? -12.898 -1.352 8.319 1.00 97.31 85 PRO A C 1
ATOM 676 O O . PRO A 1 85 ? -13.492 -0.558 7.598 1.00 97.31 85 PRO A O 1
ATOM 679 N N . LEU A 1 86 ? -12.048 -2.239 7.801 1.00 98.12 86 LEU A N 1
ATOM 680 C CA . LEU A 1 86 ? -11.768 -2.330 6.368 1.00 98.12 86 LEU A CA 1
ATOM 681 C C . LEU A 1 86 ? -12.988 -2.819 5.580 1.00 98.12 86 LEU A C 1
ATOM 683 O O . LEU A 1 86 ? -13.670 -3.758 5.993 1.00 98.12 86 LEU A O 1
ATOM 687 N N . ILE A 1 87 ? -13.217 -2.240 4.397 1.00 98.12 87 ILE A N 1
ATOM 688 C CA . ILE A 1 87 ? -14.171 -2.804 3.435 1.00 98.12 87 ILE A CA 1
ATOM 689 C C . ILE A 1 87 ? -13.645 -4.192 3.033 1.00 98.12 87 ILE A C 1
ATOM 691 O O . ILE A 1 87 ? -12.547 -4.291 2.476 1.00 98.12 87 ILE A O 1
ATOM 695 N N . PRO A 1 88 ? -14.389 -5.281 3.298 1.00 97.44 88 PRO A N 1
ATOM 696 C CA . PRO A 1 88 ? -13.937 -6.615 2.935 1.00 97.44 88 PRO A CA 1
ATOM 697 C C . PRO A 1 88 ? -13.878 -6.751 1.412 1.00 97.44 88 PRO A C 1
ATOM 699 O O . PRO A 1 88 ? -14.698 -6.176 0.695 1.00 97.44 88 PRO A O 1
ATOM 702 N N . LYS A 1 89 ? -12.953 -7.576 0.903 1.00 95.75 89 LYS A N 1
ATOM 703 C CA . LYS A 1 89 ? -12.763 -7.778 -0.545 1.00 95.75 89 LYS A CA 1
ATOM 704 C C . LYS A 1 89 ? -14.054 -8.175 -1.273 1.00 95.75 89 LYS A C 1
ATOM 706 O O . LYS A 1 89 ? -14.247 -7.758 -2.407 1.00 95.75 89 LYS A O 1
ATOM 711 N N . SER A 1 90 ? -14.949 -8.913 -0.614 1.00 96.62 90 SER A N 1
ATOM 712 C CA . SER A 1 90 ? -16.261 -9.312 -1.145 1.00 96.62 90 SER A CA 1
ATOM 713 C C . SER A 1 90 ? -17.240 -8.155 -1.378 1.00 96.62 90 SER A C 1
ATOM 715 O O . SER A 1 90 ? -18.191 -8.324 -2.133 1.00 96.62 90 SER A O 1
ATOM 717 N N . LYS A 1 91 ? -17.031 -6.997 -0.739 1.00 96.12 91 LYS A N 1
ATOM 718 C CA . LYS A 1 91 ? -17.840 -5.781 -0.920 1.00 96.12 91 LYS A CA 1
ATOM 719 C C . LYS A 1 91 ? -17.187 -4.758 -1.852 1.00 96.12 91 LYS A C 1
ATOM 721 O O . LYS A 1 91 ? -17.787 -3.720 -2.117 1.00 96.12 91 LYS A O 1
ATOM 726 N N . LEU A 1 92 ? -15.966 -5.013 -2.327 1.00 95.56 92 LEU A N 1
ATOM 727 C CA . LEU A 1 92 ? -15.322 -4.130 -3.293 1.00 95.56 92 LEU A CA 1
ATOM 728 C C . LEU A 1 92 ? -15.965 -4.326 -4.674 1.00 95.56 92 LEU A C 1
ATOM 730 O O . LEU A 1 92 ? -16.116 -5.472 -5.099 1.00 95.56 92 LEU A O 1
ATOM 734 N N . PRO A 1 93 ? -16.326 -3.242 -5.384 1.00 92.44 93 PRO A N 1
ATOM 735 C CA . PRO A 1 93 ? -16.905 -3.352 -6.713 1.00 92.44 93 PRO A CA 1
ATOM 736 C C . PRO A 1 93 ? -15.885 -3.965 -7.675 1.00 92.44 93 PRO A C 1
ATOM 738 O O . PRO A 1 93 ? -14.769 -3.463 -7.808 1.00 92.44 93 PRO A O 1
ATOM 741 N N . ASP A 1 94 ? -16.283 -5.018 -8.385 1.00 95.50 94 ASP A N 1
ATOM 742 C CA . ASP A 1 94 ? -15.501 -5.584 -9.489 1.00 95.50 94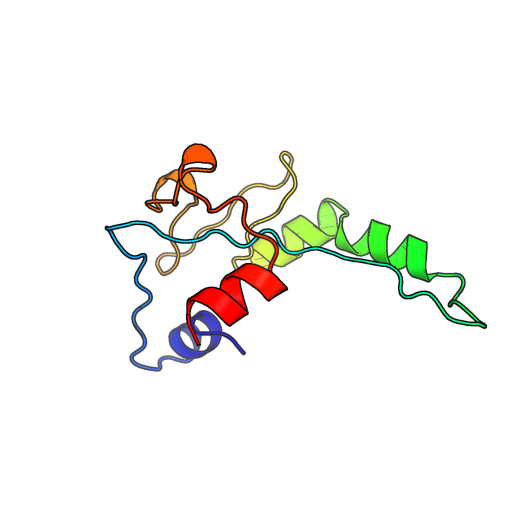 ASP A CA 1
ATOM 743 C C . ASP A 1 94 ? -15.828 -4.857 -10.802 1.00 95.50 94 ASP A C 1
ATOM 745 O O . ASP A 1 94 ? -16.274 -5.428 -11.796 1.00 95.50 94 ASP A O 1
ATOM 749 N N . ILE A 1 95 ? -15.707 -3.530 -10.758 1.00 95.81 95 ILE A N 1
ATOM 750 C CA . ILE A 1 95 ? -16.008 -2.641 -11.876 1.00 95.81 95 ILE A CA 1
ATOM 751 C C . ILE A 1 95 ? -14.683 -2.027 -12.333 1.00 95.81 95 ILE A C 1
ATOM 753 O O . ILE A 1 95 ? -13.998 -1.395 -11.525 1.00 95.81 95 ILE A O 1
ATOM 757 N N . PRO A 1 96 ? -14.303 -2.164 -13.618 1.00 97.44 96 PRO A N 1
ATOM 758 C CA . PRO A 1 96 ? -13.116 -1.510 -14.150 1.00 97.44 96 PRO A CA 1
ATOM 759 C C . PRO A 1 96 ? -13.138 -0.007 -13.880 1.00 97.44 96 PRO A C 1
ATOM 761 O O . PRO A 1 96 ? -14.178 0.632 -14.033 1.00 97.44 96 PRO A O 1
ATOM 764 N N . HIS A 1 97 ? -11.976 0.564 -13.556 1.00 95.88 97 HIS A N 1
ATOM 765 C CA . HIS A 1 97 ? -11.848 1.964 -13.142 1.00 95.88 97 HIS A CA 1
ATOM 766 C C . HIS A 1 97 ? -12.603 2.946 -14.054 1.00 95.88 97 HIS A C 1
ATOM 768 O O . HIS A 1 97 ? -13.412 3.730 -13.571 1.00 95.88 97 HIS A O 1
ATOM 774 N N . HIS A 1 98 ? -12.415 2.852 -15.376 1.00 97.31 98 HIS A N 1
ATOM 775 C CA . HIS A 1 98 ? -13.097 3.729 -16.332 1.00 97.31 98 HIS A CA 1
ATOM 776 C C . HIS A 1 98 ? -14.627 3.579 -16.287 1.00 97.31 98 HIS A C 1
ATOM 778 O O . HIS A 1 98 ? -15.331 4.580 -16.286 1.00 97.31 98 HIS A O 1
ATOM 784 N N . LYS A 1 99 ? -15.157 2.349 -16.192 1.00 97.81 99 LYS A N 1
ATOM 785 C CA . LYS A 1 99 ? -16.608 2.109 -16.094 1.00 97.81 99 LYS A CA 1
ATOM 786 C C . LYS A 1 99 ? -17.179 2.640 -14.787 1.00 97.81 99 LYS A C 1
ATOM 788 O O . LYS A 1 99 ? -18.268 3.199 -14.789 1.00 97.81 99 LYS A O 1
ATOM 793 N N . PHE A 1 100 ? -16.439 2.476 -13.693 1.00 97.50 100 PHE A N 1
ATOM 794 C CA . PHE A 1 100 ? -16.839 3.008 -12.398 1.00 97.50 100 PHE A CA 1
ATOM 795 C C . PHE A 1 100 ? -16.933 4.536 -12.440 1.00 97.50 100 PHE A C 1
ATOM 797 O O . PHE A 1 100 ? -17.927 5.083 -11.979 1.00 97.50 100 PHE A O 1
ATOM 804 N N . LEU A 1 101 ? -15.951 5.210 -13.053 1.00 97.12 101 LEU A N 1
ATOM 805 C CA . LEU A 1 101 ? -15.986 6.662 -13.236 1.00 97.12 101 LEU A CA 1
ATOM 806 C C . LEU A 1 101 ? -17.198 7.109 -14.061 1.00 97.12 101 LEU A C 1
ATOM 808 O O . LEU A 1 101 ? -17.891 8.022 -13.635 1.00 97.12 101 LEU A O 1
ATOM 812 N N . TYR A 1 102 ? -17.496 6.449 -15.184 1.00 96.50 102 TYR A N 1
ATOM 813 C CA . TYR A 1 102 ? -18.678 6.784 -15.992 1.00 96.50 102 TYR A CA 1
ATOM 814 C C . TYR A 1 102 ? -20.007 6.567 -15.257 1.00 96.50 102 TYR A C 1
ATOM 816 O O . TYR A 1 102 ? -20.975 7.252 -15.548 1.00 96.50 102 TYR A O 1
ATOM 824 N N . MET A 1 103 ? -20.073 5.615 -14.325 1.00 96.12 103 MET A N 1
ATOM 825 C CA . MET A 1 103 ? -21.294 5.313 -13.570 1.00 96.12 103 MET A CA 1
ATOM 826 C C . MET A 1 103 ? -21.659 6.405 -12.551 1.00 96.12 103 MET A C 1
ATOM 828 O O . MET A 1 103 ? -22.821 6.501 -12.167 1.00 96.12 103 MET A O 1
ATOM 832 N N . ILE A 1 104 ? -20.675 7.179 -12.081 1.00 95.75 104 ILE A N 1
ATOM 833 C CA . ILE A 1 104 ? -20.851 8.211 -11.042 1.00 95.75 104 ILE A CA 1
ATOM 834 C C . ILE A 1 104 ? -20.745 9.647 -11.579 1.00 95.75 104 ILE A C 1
ATOM 836 O O . ILE A 1 104 ? -20.819 10.586 -10.787 1.00 95.75 104 ILE A O 1
ATOM 840 N N . GLN A 1 105 ? -20.500 9.804 -12.884 1.00 85.12 105 GLN A N 1
ATOM 841 C CA . GLN A 1 105 ? -20.559 11.085 -13.598 1.00 85.12 105 GLN A CA 1
ATOM 842 C C . GLN A 1 105 ? -22.010 11.473 -13.870 1.00 85.12 105 GLN A C 1
ATOM 844 O O . GLN A 1 105 ? -22.301 12.682 -13.743 1.00 85.12 105 GLN A O 1
#

pLDDT: mean 93.52, std 7.26, range [59.16, 98.62]

Nearest PDB structures (foldseek):
  6lki-assembly1_A  TM=8.689E-01  e=4.370E-11  Staphylococcus aureus

Sequence (105 aa):
QDARTWKNKGYPVSIVYPIEGTMLNVDGIALVENAHPHPKSKKLVHYLTSRSVQQRLVAEFDAKSIRKDVSEQSDQSIENLKNIPLIPKSKLPDIPHHKFLYMIQ

Mean predicted aligned error: 4.02 Å

Organism: Staphylococcus pseudintermedius (NCBI:txid283734)

Secondary structure (DSSP, 8-state):
--HHHHHHTT-S------TT-B--------PPP-SS--TTHHHHHHHHTSHHHHHHHHHHH----S-TTS-----TTS--GGGS-BPPGGGS----HHHHHHHH-

Radius of gyration: 17.48 Å; Cα contacts (8 Å, |Δi|>4): 69; chains: 1; bounding box: 41×32×45 Å